Protein AF-A0A1B6CRF3-F1 (afdb_monomer_lite)

Foldseek 3Di:
DVPPPPVLLVQQVVLCVVAPVVQQADEDEEQPDDDPPDDPVPPRYDYDYLVQQDPDCVVPDDPDPVVSVVRPVSPPPDDPDDDDDDSNDGHPHHDDPVVQAPPVGDGDDDD

Structure (mmCIF, N/CA/C/O backbone):
data_AF-A0A1B6CRF3-F1
#
_entry.id   AF-A0A1B6CRF3-F1
#
loop_
_atom_site.group_PDB
_atom_site.id
_atom_site.type_symbol
_atom_site.label_atom_id
_atom_site.label_alt_id
_atom_site.label_comp_id
_atom_site.label_asym_id
_atom_site.label_entity_id
_atom_site.label_seq_id
_atom_site.pdbx_PDB_ins_code
_atom_site.Cartn_x
_atom_site.Cartn_y
_atom_site.Cartn_z
_atom_site.occupancy
_atom_site.B_iso_or_equiv
_atom_site.auth_seq_id
_atom_site.auth_comp_id
_atom_site.auth_asym_id
_atom_site.auth_atom_id
_atom_site.pdbx_PDB_model_num
ATOM 1 N N . SER A 1 1 ? 18.984 15.400 5.040 1.00 47.28 1 SER A N 1
ATOM 2 C CA . SER A 1 1 ? 19.321 14.479 3.935 1.00 47.28 1 SER A CA 1
ATOM 3 C C . SER A 1 1 ? 18.017 14.005 3.303 1.00 47.28 1 SER A C 1
ATOM 5 O O . SER A 1 1 ? 17.123 13.643 4.048 1.00 47.28 1 SER A O 1
ATOM 7 N N . ARG A 1 2 ? 17.848 14.048 1.971 1.00 49.31 2 ARG A N 1
ATOM 8 C CA . ARG A 1 2 ? 16.605 13.631 1.268 1.00 49.31 2 ARG A CA 1
ATOM 9 C C . ARG A 1 2 ? 16.393 12.098 1.260 1.00 49.31 2 ARG A C 1
ATOM 11 O O . ARG A 1 2 ? 15.396 11.630 0.733 1.00 49.31 2 ARG A O 1
ATOM 18 N N . PHE A 1 3 ? 17.326 11.344 1.848 1.00 51.81 3 PHE A N 1
ATOM 19 C CA . PHE A 1 3 ? 17.355 9.875 1.879 1.00 51.81 3 PHE A CA 1
ATOM 20 C C . PHE A 1 3 ? 17.437 9.307 3.302 1.00 51.81 3 PHE A C 1
ATOM 22 O O . PHE A 1 3 ? 17.851 8.169 3.495 1.00 51.81 3 PHE A O 1
ATOM 29 N N . GLU A 1 4 ? 17.126 10.117 4.310 1.00 56.06 4 GLU A N 1
ATOM 30 C CA . GLU A 1 4 ? 17.044 9.639 5.686 1.00 56.06 4 GLU A CA 1
ATOM 31 C C . GLU A 1 4 ? 15.711 8.904 5.852 1.00 56.06 4 GLU A C 1
ATOM 33 O O . GLU A 1 4 ? 14.653 9.518 5.711 1.00 56.06 4 GLU A O 1
ATOM 38 N N . ASP A 1 5 ? 15.767 7.587 6.070 1.00 67.38 5 ASP A N 1
ATOM 39 C CA . ASP A 1 5 ? 14.590 6.774 6.380 1.00 67.38 5 ASP A CA 1
ATOM 40 C C . ASP A 1 5 ? 14.056 7.215 7.746 1.00 67.38 5 ASP A C 1
ATOM 42 O O . ASP A 1 5 ? 14.601 6.870 8.794 1.00 67.38 5 ASP A O 1
ATOM 46 N N . LYS A 1 6 ? 13.007 8.037 7.726 1.00 79.62 6 LYS A N 1
ATOM 47 C CA . LYS A 1 6 ? 12.335 8.548 8.927 1.00 79.62 6 LYS A CA 1
ATOM 48 C C . LYS A 1 6 ? 11.413 7.513 9.574 1.00 79.62 6 LYS A C 1
ATOM 50 O O . LYS A 1 6 ? 10.653 7.851 10.480 1.00 79.62 6 LYS A O 1
ATOM 55 N N . GLU A 1 7 ? 11.443 6.273 9.091 1.00 87.38 7 GLU A N 1
ATOM 56 C CA . GLU A 1 7 ? 10.534 5.204 9.481 1.00 87.38 7 GLU A CA 1
ATOM 57 C C . GLU A 1 7 ? 9.048 5.587 9.292 1.00 87.38 7 GLU A C 1
ATOM 59 O O . GLU A 1 7 ? 8.174 5.038 9.963 1.00 87.38 7 GLU A O 1
ATOM 64 N N . GLU A 1 8 ? 8.729 6.514 8.377 1.00 92.00 8 GLU A N 1
ATOM 65 C CA . GLU A 1 8 ? 7.363 7.014 8.127 1.00 92.00 8 GLU A CA 1
ATOM 66 C C . GLU A 1 8 ? 6.406 5.853 7.822 1.00 92.00 8 GLU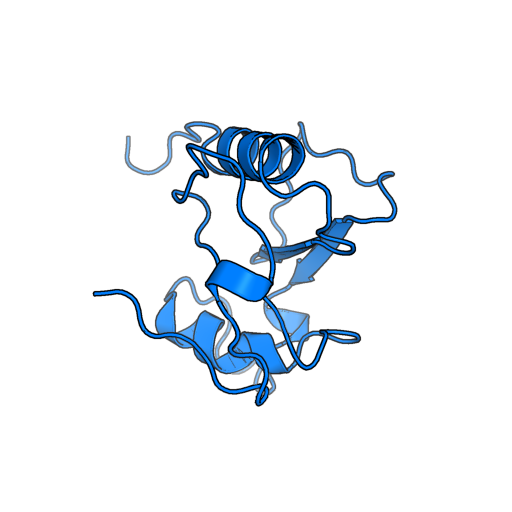 A C 1
ATOM 68 O O . GLU A 1 8 ? 5.397 5.685 8.511 1.00 92.00 8 GLU A O 1
ATOM 73 N N . LEU A 1 9 ? 6.809 4.933 6.939 1.00 93.94 9 LEU A N 1
ATOM 74 C CA . LEU A 1 9 ? 6.052 3.714 6.646 1.00 93.94 9 LEU A CA 1
ATOM 75 C C . LEU A 1 9 ? 5.782 2.860 7.900 1.00 93.94 9 LEU A C 1
ATOM 77 O O . LEU A 1 9 ? 4.698 2.292 8.047 1.00 93.94 9 LEU A O 1
ATOM 81 N N . ARG A 1 10 ? 6.739 2.774 8.834 1.00 94.94 10 ARG A N 1
ATOM 82 C CA . ARG A 1 10 ? 6.584 2.010 10.085 1.00 94.94 10 ARG A CA 1
ATOM 83 C C . ARG A 1 10 ? 5.473 2.601 10.941 1.00 94.94 10 ARG A C 1
ATOM 85 O O . ARG A 1 10 ? 4.631 1.867 11.462 1.00 94.94 10 ARG A O 1
ATOM 92 N N . TYR A 1 11 ? 5.473 3.920 11.104 1.00 95.56 11 TYR A N 1
ATOM 93 C CA . TYR A 1 11 ? 4.452 4.619 11.878 1.00 95.56 11 TYR A CA 1
ATOM 94 C C . TYR A 1 11 ? 3.099 4.627 11.156 1.00 95.56 11 TYR A C 1
ATOM 96 O O . TYR A 1 11 ? 2.072 4.465 11.817 1.00 95.56 11 TYR A O 1
ATOM 104 N N . SER A 1 12 ? 3.086 4.709 9.822 1.00 96.19 12 SER A N 1
ATOM 105 C CA . SER A 1 12 ? 1.873 4.612 9.007 1.00 96.19 12 SER A CA 1
ATOM 106 C C . SER A 1 12 ? 1.187 3.261 9.221 1.00 96.19 12 SER A C 1
ATOM 108 O O . SER A 1 12 ? 0.032 3.220 9.656 1.00 96.19 12 SER A O 1
ATOM 110 N N . LEU A 1 13 ? 1.926 2.151 9.086 1.00 95.94 13 LEU A N 1
ATOM 111 C CA . LEU A 1 13 ? 1.414 0.795 9.326 1.00 95.94 13 LEU A CA 1
ATOM 112 C C . LEU A 1 13 ? 0.928 0.584 10.767 1.00 95.94 13 LEU A C 1
ATOM 114 O O . LEU A 1 13 ? -0.117 -0.028 10.980 1.00 95.94 13 LEU A O 1
ATOM 118 N N . ARG A 1 14 ? 1.640 1.120 11.766 1.00 95.81 14 ARG A N 1
ATOM 119 C CA . ARG A 1 14 ? 1.201 1.064 13.173 1.00 95.81 14 ARG A CA 1
ATOM 120 C C . ARG A 1 14 ? -0.084 1.851 13.413 1.00 95.81 14 ARG A C 1
ATOM 122 O O . ARG A 1 14 ? -0.943 1.405 14.170 1.00 95.81 14 ARG A O 1
ATOM 129 N N . SER A 1 15 ? -0.229 3.012 12.775 1.00 97.56 15 SER A N 1
ATOM 130 C CA . SER A 1 15 ? -1.459 3.800 12.861 1.00 97.56 15 SER A CA 1
ATOM 131 C C . SER A 1 15 ? -2.632 3.073 12.197 1.00 97.56 15 SER A C 1
ATOM 133 O O . SER A 1 15 ? -3.718 3.036 12.768 1.00 97.56 15 SER A O 1
ATOM 135 N N . LEU A 1 16 ? -2.398 2.411 11.056 1.00 96.75 16 LEU A N 1
ATOM 136 C CA . LEU A 1 16 ? -3.384 1.570 10.377 1.00 96.75 16 LEU A CA 1
ATOM 137 C C . LEU A 1 16 ? -3.838 0.415 11.278 1.00 96.75 16 LEU A C 1
ATOM 139 O O . LEU A 1 16 ? -5.034 0.179 11.418 1.00 96.75 16 LEU A O 1
ATOM 143 N N . GLU A 1 17 ? -2.899 -0.284 11.916 1.00 95.69 17 GLU A N 1
ATOM 144 C CA . GLU A 1 17 ? -3.221 -1.382 12.830 1.00 95.69 17 GLU A CA 1
ATOM 145 C C . GLU A 1 17 ? -4.046 -0.916 14.035 1.00 95.69 17 GLU A C 1
ATOM 147 O O . GLU A 1 17 ? -4.987 -1.602 14.434 1.00 95.69 17 GLU A O 1
ATOM 152 N N . LYS A 1 18 ? -3.731 0.266 14.579 1.00 97.75 18 LYS A N 1
ATOM 153 C CA . LYS A 1 18 ? -4.441 0.845 15.722 1.00 97.75 18 LYS A CA 1
ATOM 154 C C . LYS A 1 18 ? -5.850 1.324 15.366 1.00 97.75 18 LYS A C 1
ATOM 156 O O . LYS A 1 18 ? -6.781 1.037 16.106 1.00 97.75 18 LYS A O 1
ATOM 161 N N . TYR A 1 19 ? -5.989 2.065 14.269 1.00 98.19 19 TYR A N 1
ATOM 162 C CA . TYR A 1 19 ? -7.195 2.841 13.962 1.00 98.19 19 TYR A CA 1
ATOM 163 C C . TYR A 1 19 ? -8.079 2.231 12.864 1.00 98.19 19 TYR A C 1
ATOM 165 O O . TYR A 1 19 ? -9.198 2.686 12.641 1.00 98.19 19 TYR A O 1
ATOM 173 N N . ALA A 1 20 ? -7.608 1.198 12.164 1.00 97.00 20 ALA A N 1
ATOM 174 C CA . ALA A 1 20 ? -8.370 0.496 11.131 1.00 97.00 20 ALA A CA 1
ATOM 175 C C . ALA A 1 20 ? -8.260 -1.038 11.277 1.00 97.00 20 ALA A C 1
ATOM 177 O O . ALA A 1 20 ? -7.908 -1.731 10.316 1.00 97.00 20 ALA A O 1
ATOM 178 N N . PRO A 1 21 ? -8.590 -1.620 12.449 1.00 95.31 21 PRO A N 1
ATOM 179 C CA . PRO A 1 21 ? -8.382 -3.048 12.719 1.00 95.31 21 PRO A CA 1
ATOM 180 C C . PRO A 1 21 ? -9.193 -3.980 11.800 1.00 95.31 21 PRO A C 1
ATOM 182 O O . PRO A 1 21 ? -8.870 -5.158 11.665 1.00 95.31 21 PRO A O 1
ATOM 185 N N . TRP A 1 22 ? -10.225 -3.457 11.131 1.00 95.62 22 TRP A N 1
ATOM 186 C CA . TRP A 1 22 ? -11.035 -4.174 10.143 1.00 95.62 22 TRP A CA 1
ATOM 187 C C . TRP A 1 22 ? -10.307 -4.427 8.810 1.00 95.62 22 TRP A C 1
ATOM 189 O O . TRP A 1 22 ? -10.805 -5.186 7.973 1.00 95.62 22 TRP A O 1
ATOM 199 N N . VAL A 1 23 ? -9.142 -3.810 8.576 1.00 96.50 23 VAL A N 1
ATOM 200 C CA . VAL A 1 23 ? -8.352 -4.035 7.361 1.00 96.50 23 VAL A CA 1
ATOM 201 C C . VAL A 1 23 ? -7.776 -5.450 7.361 1.00 96.50 23 VAL A C 1
ATOM 203 O O . VAL A 1 23 ? -6.953 -5.845 8.190 1.00 96.50 23 VAL A O 1
ATOM 206 N N . ARG A 1 24 ? -8.229 -6.226 6.375 1.00 95.81 24 ARG A N 1
ATOM 207 C CA . ARG A 1 24 ? -7.939 -7.658 6.241 1.00 95.81 24 ARG A CA 1
ATOM 208 C C . ARG A 1 24 ? -6.628 -7.976 5.524 1.00 95.81 24 ARG A C 1
ATOM 210 O O . ARG A 1 24 ? -6.052 -9.030 5.769 1.00 95.81 24 ARG A O 1
ATOM 217 N N . LYS A 1 25 ? -6.190 -7.111 4.605 1.00 97.25 25 LYS A N 1
ATOM 218 C CA . LYS A 1 25 ? -4.988 -7.317 3.793 1.00 97.25 25 LYS A CA 1
ATOM 219 C C . LYS A 1 25 ? -4.342 -5.981 3.444 1.00 97.25 25 LYS A C 1
ATOM 221 O O . LYS A 1 25 ? -5.046 -5.041 3.087 1.00 97.25 25 LYS A O 1
ATOM 226 N N . VAL A 1 26 ? -3.021 -5.929 3.548 1.00 97.44 26 VAL A N 1
ATOM 227 C CA . VAL A 1 26 ? -2.171 -4.766 3.304 1.00 97.44 26 VAL A CA 1
ATOM 228 C C . VAL A 1 26 ? -1.175 -5.138 2.215 1.00 97.44 26 VAL A C 1
ATOM 230 O O . VAL A 1 26 ? -0.432 -6.111 2.347 1.00 97.44 26 VAL A O 1
ATOM 233 N N . TYR A 1 27 ? -1.172 -4.363 1.136 1.00 97.88 27 TYR A N 1
ATOM 234 C CA . TYR A 1 27 ? -0.216 -4.502 0.046 1.00 97.88 27 TYR A CA 1
ATOM 235 C C . TYR A 1 27 ? 0.775 -3.345 0.116 1.00 97.88 27 TYR A C 1
ATOM 237 O O . TYR A 1 27 ? 0.361 -2.191 0.043 1.00 97.88 27 TYR A O 1
ATOM 245 N N . ILE A 1 28 ? 2.066 -3.644 0.250 1.00 97.00 28 ILE A N 1
ATOM 246 C CA . ILE A 1 28 ? 3.126 -2.632 0.183 1.00 97.00 28 ILE A CA 1
ATOM 247 C C . ILE A 1 28 ? 3.707 -2.676 -1.223 1.00 97.00 28 ILE A C 1
ATOM 249 O O . ILE A 1 28 ? 4.354 -3.656 -1.597 1.00 97.00 28 ILE A O 1
ATOM 253 N N . VAL A 1 29 ? 3.444 -1.627 -2.001 1.00 96.88 29 VAL A N 1
ATOM 254 C CA . VAL A 1 29 ? 3.970 -1.478 -3.359 1.00 96.88 29 VAL A CA 1
ATOM 255 C C . VAL A 1 29 ? 5.350 -0.830 -3.285 1.00 96.88 29 VAL A C 1
ATOM 257 O O . VAL A 1 29 ? 5.504 0.238 -2.706 1.00 96.88 29 VAL A O 1
ATOM 260 N N . THR A 1 30 ? 6.361 -1.490 -3.842 1.00 94.88 30 THR A N 1
ATOM 261 C CA . THR A 1 30 ? 7.766 -1.065 -3.746 1.00 94.88 30 THR A CA 1
ATOM 262 C C . THR A 1 30 ? 8.538 -1.425 -5.017 1.00 94.88 30 THR A C 1
ATOM 264 O O . THR A 1 30 ? 8.114 -2.271 -5.808 1.00 94.88 30 THR A O 1
ATOM 267 N N . ASN A 1 31 ? 9.725 -0.851 -5.212 1.00 93.44 31 ASN A N 1
ATOM 268 C CA . ASN A 1 31 ? 10.652 -1.265 -6.268 1.00 93.44 31 ASN A CA 1
ATOM 269 C C . ASN A 1 31 ? 11.573 -2.422 -5.814 1.00 93.44 31 ASN A C 1
ATOM 271 O O . ASN A 1 31 ? 12.689 -2.570 -6.306 1.00 93.44 31 ASN A O 1
ATOM 275 N N . GLY A 1 32 ? 11.111 -3.241 -4.863 1.00 89.56 32 GLY A N 1
ATOM 276 C CA . GLY A 1 32 ? 11.837 -4.393 -4.318 1.00 89.56 32 GLY A CA 1
ATOM 277 C C . GLY A 1 32 ? 12.579 -4.113 -3.010 1.00 89.56 32 GLY A C 1
ATOM 278 O O . GLY A 1 32 ? 13.141 -5.036 -2.428 1.00 89.56 32 GLY A O 1
ATOM 279 N N . GLN A 1 33 ? 12.562 -2.873 -2.516 1.00 89.62 33 GLN A N 1
ATOM 280 C CA . GLN A 1 33 ? 13.098 -2.550 -1.197 1.00 89.62 33 GLN A CA 1
ATOM 281 C C . GLN A 1 33 ? 12.159 -3.064 -0.103 1.00 89.62 33 GLN A C 1
ATOM 283 O O . GLN A 1 33 ? 10.949 -2.834 -0.163 1.00 89.62 33 GLN A O 1
ATOM 288 N N . ILE A 1 34 ? 12.729 -3.724 0.906 1.00 92.19 34 ILE A N 1
ATOM 289 C CA . ILE A 1 34 ? 12.013 -4.238 2.076 1.00 92.19 34 ILE A CA 1
ATOM 290 C C . ILE A 1 34 ? 12.715 -3.703 3.333 1.00 92.19 34 ILE A C 1
ATOM 292 O O . ILE A 1 34 ? 13.903 -3.984 3.513 1.00 92.19 34 ILE A O 1
ATOM 296 N N . PRO A 1 35 ? 12.027 -2.936 4.200 1.00 90.94 35 PRO A N 1
ATOM 297 C CA . PRO A 1 35 ? 12.616 -2.449 5.444 1.00 90.94 35 PRO A CA 1
ATOM 298 C C . PRO A 1 35 ? 12.963 -3.587 6.414 1.00 90.94 35 PRO A C 1
ATOM 300 O O . PRO A 1 35 ? 12.189 -4.528 6.571 1.00 90.94 35 PRO A O 1
ATOM 303 N N . TYR A 1 36 ? 14.090 -3.473 7.125 1.00 92.38 36 TYR A N 1
ATOM 304 C CA . TYR A 1 36 ? 14.581 -4.515 8.044 1.00 92.38 36 TYR A CA 1
ATOM 305 C C . TYR A 1 36 ? 13.632 -4.808 9.219 1.00 92.38 36 TYR A C 1
ATOM 307 O O . TYR A 1 36 ? 13.654 -5.898 9.784 1.00 92.38 36 TYR A O 1
ATOM 315 N N . TRP A 1 37 ? 12.823 -3.823 9.613 1.00 92.81 37 TRP A N 1
ATOM 316 C CA . TRP A 1 37 ? 11.879 -3.921 10.725 1.00 92.81 37 TRP A CA 1
ATOM 317 C C . TRP A 1 37 ? 10.549 -4.572 10.325 1.00 92.81 37 TRP A C 1
ATOM 319 O O . TRP A 1 37 ? 9.695 -4.780 11.189 1.00 92.81 37 TRP A O 1
ATOM 329 N N . LEU A 1 38 ? 10.335 -4.841 9.033 1.00 94.38 38 LEU A N 1
ATOM 330 C CA . LEU A 1 38 ? 9.070 -5.346 8.525 1.00 94.38 38 LEU A CA 1
ATOM 331 C C . LEU A 1 38 ? 8.949 -6.858 8.748 1.00 94.38 38 LEU A C 1
ATOM 333 O O . LEU A 1 38 ? 9.734 -7.644 8.222 1.00 94.38 38 LEU A O 1
ATOM 337 N N . ASP A 1 39 ? 7.920 -7.268 9.485 1.00 94.38 39 ASP A N 1
ATOM 338 C CA . ASP A 1 39 ? 7.607 -8.679 9.698 1.00 94.38 39 ASP A CA 1
ATOM 339 C C . ASP A 1 39 ? 6.876 -9.275 8.484 1.00 94.38 39 ASP A C 1
ATOM 341 O O . ASP A 1 39 ? 5.675 -9.073 8.287 1.00 94.38 39 ASP A O 1
ATOM 345 N N . LEU A 1 40 ? 7.612 -10.036 7.673 1.00 94.62 40 LEU A N 1
ATOM 346 C CA . LEU A 1 40 ? 7.075 -10.737 6.504 1.00 94.62 40 LEU A CA 1
ATOM 347 C C . LEU A 1 40 ? 6.303 -12.020 6.853 1.00 94.62 40 LEU A C 1
ATOM 349 O O . LEU A 1 40 ? 5.712 -12.623 5.960 1.00 94.62 40 LEU A O 1
ATOM 353 N N . SER A 1 41 ? 6.296 -12.454 8.119 1.00 96.50 41 SER A N 1
ATOM 354 C CA . SER A 1 41 ? 5.510 -13.617 8.550 1.00 96.50 41 SER A CA 1
ATOM 355 C C . SER A 1 41 ? 4.027 -13.291 8.761 1.00 96.50 41 SER A C 1
ATOM 357 O O . SER A 1 41 ? 3.194 -14.198 8.815 1.00 96.50 41 SER A O 1
ATOM 359 N N . ASN A 1 42 ? 3.674 -12.003 8.832 1.00 95.44 42 ASN A N 1
ATOM 360 C CA . ASN A 1 42 ? 2.301 -11.556 9.015 1.00 95.44 42 ASN A CA 1
ATOM 361 C C . ASN A 1 42 ? 1.438 -11.884 7.777 1.00 95.44 42 ASN A C 1
ATOM 363 O O . ASN A 1 42 ? 1.625 -11.278 6.719 1.00 95.44 42 ASN A O 1
ATOM 367 N N . PRO A 1 43 ? 0.419 -12.759 7.894 1.00 95.12 43 PRO A N 1
ATOM 368 C CA . PRO A 1 43 ? -0.369 -13.215 6.747 1.00 95.12 43 PRO A CA 1
ATOM 369 C C . PRO A 1 43 ? -1.255 -12.120 6.136 1.00 95.12 43 PRO A C 1
ATOM 371 O O . PRO A 1 43 ? -1.753 -12.280 5.020 1.00 95.12 43 PRO A O 1
ATOM 374 N N . ARG A 1 44 ? -1.478 -11.003 6.847 1.00 95.50 44 ARG A N 1
ATOM 375 C CA . ARG A 1 44 ? -2.205 -9.848 6.304 1.00 95.50 44 ARG A CA 1
ATOM 376 C C . ARG A 1 44 ? -1.340 -9.010 5.369 1.00 95.50 44 ARG A C 1
ATOM 378 O O . ARG A 1 44 ? -1.896 -8.197 4.640 1.00 95.50 44 ARG A O 1
ATOM 385 N N . LEU A 1 45 ? -0.019 -9.167 5.392 1.00 96.75 45 LEU A N 1
ATOM 386 C CA . LEU A 1 45 ? 0.908 -8.316 4.661 1.00 96.75 45 LEU A CA 1
ATOM 387 C C . LEU A 1 45 ? 1.409 -9.008 3.393 1.00 96.75 45 LEU A C 1
ATOM 389 O O . LEU A 1 45 ? 1.711 -10.197 3.376 1.00 96.75 45 LEU A O 1
ATOM 393 N N . THR A 1 46 ? 1.493 -8.269 2.293 1.00 97.19 46 THR A N 1
ATOM 394 C CA . THR A 1 46 ? 2.063 -8.769 1.041 1.00 97.19 46 THR A CA 1
ATOM 395 C C . THR A 1 46 ? 2.892 -7.675 0.384 1.00 97.19 46 THR A C 1
ATOM 397 O O . THR A 1 46 ? 2.398 -6.575 0.139 1.00 97.19 46 THR A O 1
ATOM 400 N N . ILE A 1 47 ? 4.148 -7.983 0.069 1.00 96.94 47 ILE A N 1
ATOM 401 C CA . ILE A 1 47 ? 4.991 -7.113 -0.753 1.00 96.94 47 ILE A CA 1
ATOM 402 C C . ILE A 1 47 ? 4.598 -7.292 -2.217 1.00 96.94 47 ILE A C 1
ATOM 404 O O . ILE A 1 47 ? 4.526 -8.415 -2.715 1.00 96.94 47 ILE A O 1
ATOM 408 N N . VAL A 1 48 ? 4.367 -6.183 -2.913 1.00 97.62 48 VAL A N 1
ATOM 409 C CA . VAL A 1 48 ? 4.111 -6.160 -4.351 1.00 97.62 48 VAL A CA 1
ATOM 410 C C . VAL A 1 48 ? 5.172 -5.300 -5.016 1.00 97.62 48 VAL A C 1
ATOM 412 O O . VAL A 1 48 ? 5.404 -4.162 -4.617 1.00 97.62 48 VAL A O 1
ATOM 415 N N . THR A 1 49 ? 5.830 -5.833 -6.042 1.00 97.00 49 THR A N 1
ATOM 416 C CA . THR A 1 49 ? 6.861 -5.071 -6.754 1.00 97.00 49 THR A CA 1
ATOM 417 C C . THR A 1 49 ? 6.264 -4.281 -7.913 1.00 97.00 49 THR A C 1
ATOM 419 O O . THR A 1 49 ? 5.239 -4.676 -8.470 1.00 97.00 49 THR A O 1
ATOM 422 N N . HIS A 1 50 ? 6.931 -3.215 -8.358 1.00 97.00 50 HIS A N 1
ATOM 423 C CA . HIS A 1 50 ? 6.540 -2.520 -9.591 1.00 97.00 50 HIS A CA 1
ATOM 424 C C . HIS A 1 50 ? 6.469 -3.477 -10.797 1.00 97.00 50 HIS A C 1
ATOM 426 O O . HIS A 1 50 ? 5.525 -3.405 -11.580 1.00 97.00 50 HIS A O 1
ATOM 432 N N . ASN A 1 51 ? 7.386 -4.449 -10.897 1.00 96.56 51 ASN A N 1
ATOM 433 C CA . ASN A 1 51 ? 7.352 -5.488 -11.938 1.00 96.56 51 ASN A CA 1
ATOM 434 C C . ASN A 1 51 ? 6.065 -6.327 -11.920 1.00 96.56 51 ASN A C 1
ATOM 436 O O . ASN A 1 51 ? 5.667 -6.854 -12.951 1.00 96.56 51 ASN A O 1
ATOM 440 N N . THR A 1 52 ? 5.405 -6.456 -10.768 1.00 96.94 52 THR A N 1
ATOM 441 C CA . THR A 1 52 ? 4.154 -7.213 -10.639 1.00 96.94 52 THR A CA 1
ATOM 442 C C . THR A 1 52 ? 2.964 -6.484 -11.267 1.00 96.94 52 THR A C 1
ATOM 444 O O . THR A 1 52 ? 2.028 -7.136 -11.718 1.00 96.94 52 THR A O 1
ATOM 447 N N . ILE A 1 53 ? 2.976 -5.146 -11.288 1.00 97.44 53 ILE A N 1
ATOM 448 C CA . ILE A 1 53 ? 1.811 -4.331 -11.677 1.00 97.44 53 ILE A CA 1
ATOM 449 C C . ILE A 1 53 ? 2.008 -3.556 -12.986 1.00 97.44 53 ILE A C 1
ATOM 451 O O . ILE A 1 53 ? 1.025 -3.141 -13.598 1.00 97.44 53 ILE A O 1
ATOM 455 N N . PHE A 1 54 ? 3.244 -3.364 -13.452 1.00 97.75 54 PHE A N 1
ATOM 456 C CA . PHE A 1 54 ? 3.522 -2.722 -14.738 1.00 97.75 54 PHE A CA 1
ATOM 457 C C . PHE A 1 54 ? 3.432 -3.729 -15.884 1.00 97.75 54 PHE A C 1
ATOM 459 O O . PHE A 1 54 ? 4.194 -4.688 -15.944 1.00 97.75 54 PHE A O 1
ATOM 466 N N . SER A 1 55 ? 2.532 -3.479 -16.841 1.00 94.25 55 SER A N 1
ATOM 467 C CA . SER A 1 55 ? 2.398 -4.328 -18.034 1.00 94.25 55 SER A CA 1
ATOM 468 C C . SER A 1 55 ? 3.587 -4.208 -18.990 1.00 94.25 55 SER A C 1
ATOM 470 O O . SER A 1 55 ? 3.926 -5.179 -19.657 1.00 94.25 55 SER A O 1
ATOM 472 N N . ASN A 1 56 ? 4.221 -3.031 -19.057 1.00 95.50 56 ASN A N 1
ATOM 473 C CA . ASN A 1 56 ? 5.452 -2.822 -19.813 1.00 95.50 56 ASN A CA 1
ATOM 474 C C . ASN A 1 56 ? 6.617 -2.563 -18.853 1.00 95.50 56 ASN A C 1
ATOM 476 O O . ASN A 1 56 ? 6.721 -1.489 -18.258 1.00 95.50 56 ASN A O 1
ATOM 480 N N . THR A 1 57 ? 7.510 -3.540 -18.728 1.00 94.50 57 THR A N 1
ATOM 481 C CA . THR A 1 57 ? 8.678 -3.458 -17.845 1.00 94.50 57 THR A CA 1
ATOM 482 C C . THR A 1 57 ? 9.728 -2.464 -18.336 1.00 94.50 57 THR A C 1
ATOM 484 O O . THR A 1 57 ? 10.537 -2.011 -17.532 1.00 94.50 57 THR A O 1
ATOM 487 N N . SER A 1 58 ? 9.684 -2.027 -19.604 1.00 96.62 58 SER A N 1
ATOM 488 C CA . SER A 1 58 ? 10.584 -0.981 -20.111 1.00 96.62 58 SER A CA 1
ATOM 489 C C . SER A 1 58 ? 10.338 0.393 -19.472 1.00 96.62 58 SER A C 1
ATOM 491 O O . SER A 1 58 ? 11.135 1.305 -19.665 1.00 96.62 58 SER A O 1
ATOM 493 N N . HIS A 1 59 ? 9.230 0.567 -18.741 1.00 95.31 59 HIS A N 1
ATOM 494 C CA . HIS A 1 59 ? 8.922 1.782 -17.980 1.00 95.31 59 HIS A CA 1
ATOM 495 C C . HIS A 1 59 ? 9.536 1.776 -16.567 1.00 95.31 59 HIS A C 1
ATOM 497 O O . HIS A 1 59 ? 9.340 2.730 -15.813 1.00 95.31 59 HIS A O 1
ATOM 503 N N . LEU A 1 60 ? 10.235 0.703 -16.183 1.00 95.56 60 LEU A N 1
ATOM 504 C CA . LEU A 1 60 ? 10.846 0.541 -14.867 1.00 95.56 60 LEU A CA 1
ATOM 505 C C . LEU A 1 60 ? 12.375 0.750 -14.918 1.00 95.56 60 LEU A C 1
ATOM 507 O O . LEU A 1 60 ? 12.996 0.440 -15.933 1.00 95.56 60 LEU A O 1
ATOM 511 N N . PRO A 1 61 ? 13.001 1.219 -13.820 1.00 95.12 61 PRO A N 1
ATOM 512 C CA . PRO A 1 61 ? 12.367 1.647 -12.574 1.00 95.12 61 PRO A CA 1
ATOM 513 C C . PRO A 1 61 ? 11.699 3.021 -12.722 1.00 95.12 61 PRO A C 1
ATOM 515 O O . PRO A 1 61 ? 12.214 3.914 -13.388 1.00 95.12 61 PRO A O 1
ATOM 518 N N . THR A 1 62 ? 10.570 3.208 -12.041 1.00 93.75 62 THR A N 1
ATOM 519 C CA . THR A 1 62 ? 9.942 4.521 -11.871 1.00 93.75 62 THR A CA 1
ATOM 520 C C . THR A 1 62 ? 9.719 4.800 -10.393 1.00 93.75 62 THR A C 1
ATOM 522 O O . THR A 1 62 ? 9.442 3.889 -9.613 1.00 93.75 62 THR A O 1
ATOM 525 N N . PHE A 1 63 ? 9.846 6.072 -10.031 1.00 92.44 63 PHE A N 1
ATOM 526 C CA . PHE A 1 63 ? 9.596 6.605 -8.689 1.00 92.44 63 PHE A CA 1
ATOM 527 C C . PHE A 1 63 ? 8.512 7.694 -8.722 1.00 92.44 63 PHE A C 1
ATOM 529 O O . PHE A 1 63 ? 8.365 8.467 -7.783 1.00 92.44 63 PHE A O 1
ATOM 536 N N . SER A 1 64 ? 7.783 7.793 -9.838 1.00 93.31 64 SER A N 1
ATOM 537 C CA . SER A 1 64 ? 6.672 8.727 -10.008 1.00 93.31 64 SER A CA 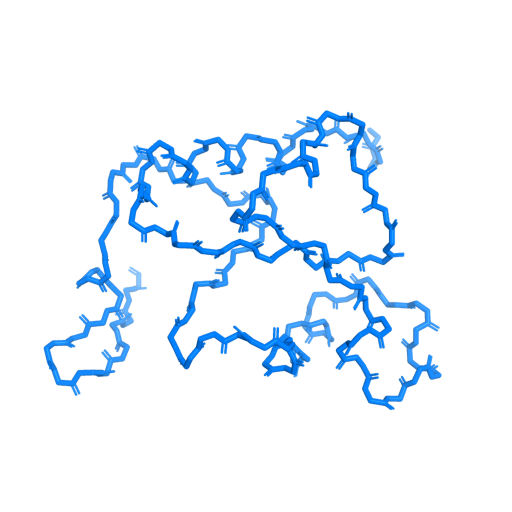1
ATOM 538 C C . SER A 1 64 ? 5.402 8.127 -9.409 1.00 93.31 64 SER A C 1
ATOM 540 O O . SER A 1 64 ? 4.897 7.133 -9.938 1.00 93.31 64 SER A O 1
ATOM 542 N N . SER A 1 65 ? 4.866 8.732 -8.344 1.00 93.00 65 SER A N 1
ATOM 543 C CA . SER A 1 65 ? 3.636 8.255 -7.695 1.00 93.00 65 SER A CA 1
ATOM 544 C C . SER A 1 65 ? 2.464 8.147 -8.675 1.00 93.00 65 SER A C 1
ATOM 546 O O . SER A 1 65 ? 1.912 7.055 -8.766 1.00 93.00 65 SER A O 1
ATOM 548 N N . PRO A 1 66 ? 2.160 9.145 -9.536 1.00 95.12 66 PRO A N 1
ATOM 549 C CA . PRO A 1 66 ? 1.084 9.005 -10.523 1.00 95.12 66 PRO A CA 1
ATOM 550 C C . PRO A 1 66 ? 1.284 7.824 -11.487 1.00 95.12 66 PRO A C 1
ATOM 552 O O . PRO A 1 66 ? 0.335 7.134 -11.867 1.00 95.12 66 PRO A O 1
ATOM 555 N N . ALA A 1 67 ? 2.533 7.552 -11.882 1.00 95.81 67 ALA A N 1
ATOM 556 C CA . ALA A 1 67 ? 2.831 6.405 -12.735 1.00 95.81 67 ALA A CA 1
ATOM 557 C C . ALA A 1 67 ? 2.564 5.080 -12.006 1.00 95.81 67 ALA A C 1
ATOM 559 O O . ALA A 1 67 ? 2.048 4.151 -12.613 1.00 95.81 67 ALA A O 1
ATOM 560 N N . ILE A 1 68 ? 2.879 4.984 -10.716 1.00 96.38 68 ILE A N 1
ATOM 561 C CA . ILE A 1 68 ? 2.660 3.775 -9.911 1.00 96.38 68 ILE A CA 1
ATOM 562 C C . ILE A 1 68 ? 1.169 3.607 -9.576 1.00 96.38 68 ILE A C 1
ATOM 564 O O . ILE A 1 68 ? 0.606 2.531 -9.778 1.00 96.38 68 ILE A O 1
ATOM 568 N N . GLU A 1 69 ? 0.510 4.683 -9.145 1.00 95.25 69 GLU A N 1
ATOM 569 C CA . GLU A 1 69 ? -0.910 4.759 -8.775 1.00 95.25 69 GLU A CA 1
ATOM 570 C C . GLU A 1 69 ? -1.825 4.257 -9.891 1.00 95.25 69 GLU A C 1
ATOM 572 O O . GLU A 1 69 ? -2.731 3.458 -9.663 1.00 95.25 69 GLU A O 1
ATOM 577 N N . THR A 1 70 ? -1.538 4.635 -11.137 1.00 95.62 70 THR A N 1
ATOM 578 C CA . THR A 1 70 ? -2.305 4.175 -12.306 1.00 95.62 70 THR A CA 1
ATOM 579 C C . THR A 1 70 ? -2.182 2.673 -12.578 1.00 95.62 70 THR A C 1
ATOM 581 O O . THR A 1 70 ? -2.936 2.145 -13.393 1.00 95.62 70 THR A O 1
ATOM 584 N N . HIS A 1 71 ? -1.289 1.951 -11.893 1.00 97.00 71 HIS A N 1
ATOM 585 C CA . HIS A 1 71 ? -1.086 0.510 -12.052 1.00 97.00 71 HIS A CA 1
ATOM 586 C C . HIS A 1 71 ? -1.554 -0.330 -10.852 1.00 97.00 71 HIS A C 1
ATOM 588 O O . HIS A 1 71 ? -1.698 -1.542 -11.009 1.00 97.00 71 HIS A O 1
ATOM 594 N N . ILE A 1 72 ? -1.873 0.266 -9.694 1.00 97.00 72 ILE A N 1
ATOM 595 C CA . ILE A 1 72 ? -2.212 -0.480 -8.458 1.00 97.00 72 ILE A CA 1
ATOM 596 C C . ILE A 1 72 ? -3.423 -1.407 -8.608 1.00 97.00 72 ILE A C 1
ATOM 598 O O . ILE A 1 72 ? -3.491 -2.449 -7.966 1.00 97.00 72 ILE A O 1
ATOM 602 N N . HIS A 1 73 ? -4.360 -1.082 -9.499 1.00 96.62 73 HIS A N 1
ATOM 603 C CA . HIS A 1 73 ? -5.535 -1.913 -9.771 1.00 96.62 73 HIS A CA 1
ATOM 604 C C . HIS A 1 73 ? -5.183 -3.303 -10.335 1.00 96.62 73 HIS A C 1
ATOM 606 O O . HIS A 1 73 ? -6.037 -4.183 -10.370 1.00 96.62 73 HIS A O 1
ATOM 612 N N . ARG A 1 74 ? -3.933 -3.516 -10.775 1.00 97.19 74 ARG A N 1
ATOM 613 C CA . ARG A 1 74 ? -3.426 -4.797 -11.291 1.00 97.19 74 ARG A CA 1
ATOM 614 C C . ARG A 1 74 ? -2.837 -5.708 -10.211 1.00 97.19 74 ARG A C 1
ATOM 616 O O . ARG A 1 74 ? -2.364 -6.791 -10.541 1.00 97.19 74 ARG A O 1
ATOM 623 N N . ILE A 1 75 ? -2.840 -5.300 -8.938 1.00 98.25 75 ILE A N 1
ATOM 624 C CA . ILE A 1 75 ? -2.362 -6.137 -7.829 1.00 98.25 75 ILE A CA 1
ATOM 625 C C . ILE A 1 75 ? -3.184 -7.444 -7.772 1.00 98.25 75 ILE A C 1
ATOM 627 O O . ILE A 1 75 ? -4.407 -7.391 -7.598 1.00 98.25 75 ILE A O 1
ATOM 631 N N . PRO A 1 76 ? -2.550 -8.630 -7.854 1.00 96.69 76 PRO A N 1
ATOM 632 C CA . PRO A 1 76 ? -3.265 -9.897 -7.756 1.00 96.69 76 PRO A CA 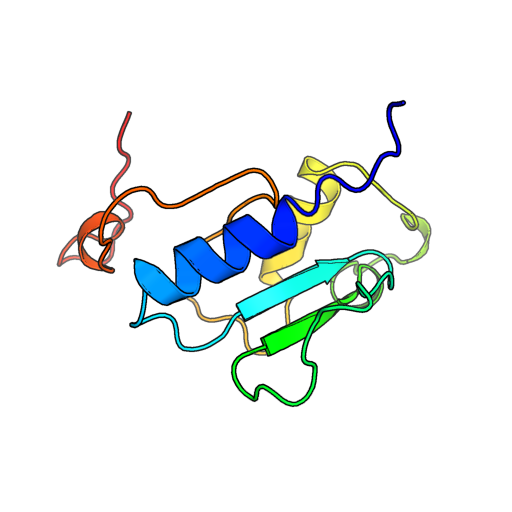1
ATOM 633 C C . PRO A 1 76 ? -3.976 -10.062 -6.405 1.00 96.69 76 PRO A C 1
ATOM 635 O O . PRO A 1 76 ? -3.366 -9.963 -5.339 1.00 96.69 76 PRO A O 1
ATOM 638 N N . GLY A 1 77 ? -5.281 -10.342 -6.447 1.00 96.12 77 GLY A N 1
ATOM 639 C CA . GLY A 1 77 ? -6.110 -10.507 -5.249 1.00 96.12 77 GLY A CA 1
ATOM 640 C C . GLY A 1 77 ? -6.474 -9.196 -4.542 1.00 96.12 77 GLY A C 1
ATOM 641 O O . GLY A 1 77 ? -6.910 -9.231 -3.384 1.00 96.12 77 GLY A O 1
ATOM 642 N N . LEU A 1 78 ? -6.279 -8.041 -5.189 1.00 97.50 78 LEU A N 1
ATOM 643 C CA . LEU A 1 78 ? -6.823 -6.778 -4.704 1.00 97.50 78 LEU A CA 1
ATOM 644 C C . LEU A 1 78 ? -8.353 -6.857 -4.647 1.00 97.50 78 LEU A C 1
ATOM 646 O O . LEU A 1 78 ? -9.006 -7.463 -5.489 1.00 97.50 78 LEU A O 1
ATOM 650 N N . SER A 1 79 ? -8.913 -6.275 -3.596 1.00 95.31 79 SER A N 1
ATOM 651 C CA . SER A 1 79 ? -10.356 -6.181 -3.390 1.00 95.31 79 SER A CA 1
ATOM 652 C C . SER A 1 79 ? -10.949 -5.113 -4.310 1.00 95.31 79 SER A C 1
ATOM 654 O O . SER A 1 79 ? -10.326 -4.069 -4.468 1.00 95.31 79 SER A O 1
ATOM 656 N N . ASP A 1 80 ? -12.184 -5.285 -4.791 1.00 91.62 80 ASP A N 1
ATOM 657 C CA . ASP A 1 80 ? -12.907 -4.241 -5.554 1.00 91.62 80 ASP A CA 1
ATOM 658 C C . ASP A 1 80 ? -13.050 -2.924 -4.773 1.00 91.62 80 ASP A C 1
ATOM 660 O O . ASP A 1 80 ? -13.236 -1.847 -5.335 1.00 91.62 80 ASP A O 1
ATOM 664 N N . LYS A 1 81 ? -12.975 -3.022 -3.443 1.00 91.25 81 LYS A N 1
ATOM 665 C CA . LYS A 1 81 ? -12.950 -1.902 -2.504 1.00 91.25 81 LYS A CA 1
ATOM 666 C C . LYS A 1 81 ? -11.656 -1.962 -1.715 1.00 91.25 81 LYS A C 1
ATOM 668 O O . LYS A 1 81 ? -11.451 -2.915 -0.955 1.00 91.25 81 LYS A O 1
ATOM 673 N N . PHE A 1 82 ? -10.817 -0.951 -1.882 1.00 94.81 82 PHE A N 1
ATOM 674 C CA . PHE A 1 82 ? -9.533 -0.823 -1.207 1.00 94.81 82 PHE A CA 1
ATOM 675 C C . PHE A 1 82 ? -9.293 0.629 -0.787 1.00 94.81 82 PHE A C 1
ATOM 677 O O . PHE A 1 82 ? -9.913 1.551 -1.314 1.00 94.81 82 PHE A O 1
ATOM 684 N N . LEU A 1 83 ? -8.403 0.811 0.185 1.00 94.38 83 LEU A N 1
ATOM 685 C CA . LEU A 1 83 ? -7.874 2.117 0.561 1.00 94.38 83 LEU A CA 1
ATOM 686 C C . LEU A 1 83 ? -6.497 2.271 -0.081 1.00 94.38 83 LEU A C 1
ATOM 688 O O . LEU A 1 83 ? -5.688 1.345 -0.028 1.00 94.38 83 LEU A O 1
ATOM 692 N N . TYR A 1 84 ? -6.251 3.432 -0.677 1.00 94.25 84 TYR A N 1
ATOM 693 C CA . TYR A 1 84 ? -4.924 3.855 -1.101 1.00 94.25 84 TYR A CA 1
ATOM 694 C C . TYR A 1 84 ? -4.397 4.879 -0.099 1.00 94.25 84 TYR A C 1
ATOM 696 O O . TYR A 1 84 ? -5.105 5.830 0.233 1.00 94.25 84 TYR A O 1
ATOM 704 N N . ILE A 1 85 ? -3.174 4.666 0.377 1.00 92.81 85 ILE A N 1
ATOM 705 C CA . ILE A 1 85 ? -2.457 5.574 1.269 1.00 92.81 85 ILE A CA 1
ATOM 706 C C . ILE A 1 85 ? -0.996 5.638 0.821 1.00 92.81 85 ILE A C 1
ATOM 708 O O . ILE A 1 85 ? -0.421 4.608 0.468 1.00 92.81 85 ILE A O 1
ATOM 712 N N . ASN A 1 86 ? -0.413 6.835 0.849 1.00 91.62 86 ASN A N 1
ATOM 713 C CA . ASN A 1 86 ? 1.037 6.995 0.773 1.00 91.62 86 ASN A CA 1
ATOM 714 C C . ASN A 1 86 ? 1.680 6.595 2.114 1.00 91.62 86 ASN A C 1
ATOM 716 O O . ASN A 1 86 ? 0.994 6.448 3.129 1.00 91.62 86 ASN A O 1
ATOM 720 N N . ASP A 1 87 ? 2.999 6.434 2.121 1.00 88.56 87 ASP A N 1
ATOM 721 C CA . ASP A 1 87 ? 3.800 6.064 3.292 1.00 88.56 87 ASP A CA 1
ATOM 722 C C . ASP A 1 87 ? 3.896 7.165 4.362 1.00 88.56 87 ASP A C 1
ATOM 724 O O . ASP A 1 87 ? 4.124 6.857 5.532 1.00 88.56 87 ASP A O 1
ATOM 728 N N . ASP A 1 88 ? 3.642 8.420 3.990 1.00 90.12 88 ASP A N 1
ATOM 729 C CA . ASP A 1 88 ? 3.601 9.597 4.865 1.00 90.12 88 ASP A CA 1
ATOM 730 C C . ASP A 1 88 ? 2.190 9.943 5.389 1.00 90.12 88 ASP A C 1
ATOM 732 O O . ASP A 1 88 ? 1.981 10.991 6.007 1.00 90.12 88 ASP A O 1
ATOM 736 N N . ILE A 1 89 ? 1.208 9.056 5.185 1.00 92.88 89 ILE A N 1
ATOM 737 C CA . ILE A 1 89 ? -0.158 9.205 5.702 1.00 92.88 89 ILE A CA 1
ATOM 738 C C . ILE A 1 89 ? -0.342 8.388 6.980 1.00 92.88 89 ILE A C 1
ATOM 740 O O . ILE A 1 89 ? -0.039 7.195 7.037 1.00 92.88 89 ILE A O 1
ATOM 744 N N . PHE A 1 90 ? -0.923 9.028 7.996 1.00 95.44 90 PHE A N 1
ATOM 745 C CA . PHE A 1 90 ? -1.176 8.440 9.31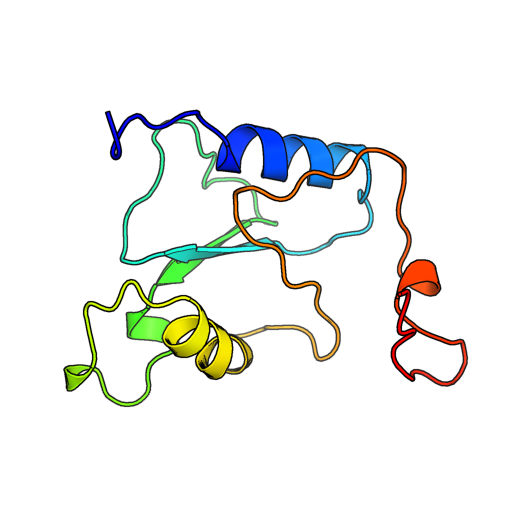0 1.00 95.44 90 PHE A CA 1
ATOM 746 C C . PHE A 1 90 ? -2.641 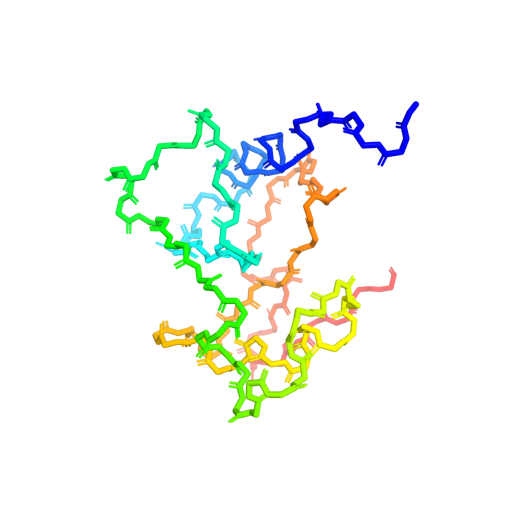8.603 9.703 1.00 95.44 90 PHE A C 1
ATOM 748 O O . PHE A 1 90 ? -3.243 9.660 9.506 1.00 95.44 90 PHE A O 1
ATOM 755 N N . PHE A 1 91 ? -3.207 7.575 10.328 1.00 95.38 91 PHE A N 1
ATOM 756 C CA . PHE A 1 91 ? -4.526 7.672 10.945 1.00 95.38 91 PHE A CA 1
ATOM 757 C C . PHE A 1 91 ? -4.390 8.263 12.353 1.00 95.38 91 PHE A C 1
ATOM 759 O O . PHE A 1 91 ? -3.516 7.859 13.119 1.00 95.38 91 PHE A O 1
ATOM 766 N N . GLY A 1 92 ? -5.234 9.242 12.688 1.00 96.44 92 GLY A N 1
ATOM 767 C CA . GLY A 1 92 ? -5.247 9.903 14.004 1.00 96.44 92 GLY A CA 1
ATOM 768 C C . GLY A 1 92 ? -6.402 9.482 14.919 1.00 96.44 92 GLY A C 1
ATOM 769 O O . GLY A 1 92 ? -6.393 9.807 16.102 1.00 96.44 92 GLY A O 1
ATOM 770 N N . GLN A 1 93 ? -7.389 8.776 14.374 1.00 96.44 93 GLN A N 1
ATOM 771 C CA . GLN A 1 93 ? -8.593 8.305 15.056 1.00 96.44 93 GLN A CA 1
ATOM 772 C C . GLN A 1 93 ? -9.145 7.088 14.318 1.00 96.44 93 GLN A C 1
ATOM 774 O O . GLN A 1 93 ? -8.800 6.883 13.151 1.00 96.44 93 GLN A O 1
ATOM 779 N N . ASP A 1 94 ? -10.020 6.332 14.978 1.00 97.44 94 ASP A N 1
ATOM 780 C CA . ASP A 1 94 ? -10.658 5.158 14.390 1.00 97.44 94 ASP A CA 1
ATOM 781 C C . ASP A 1 94 ? -11.406 5.520 13.102 1.00 97.44 94 ASP A C 1
ATOM 783 O O . ASP A 1 94 ? -12.166 6.490 13.051 1.00 97.44 94 ASP A O 1
ATOM 787 N N . ILE A 1 95 ? -11.199 4.710 12.068 1.00 95.44 95 ILE A N 1
ATOM 788 C CA . ILE A 1 95 ? -11.895 4.809 10.787 1.00 95.44 95 ILE A CA 1
ATOM 789 C C . ILE A 1 95 ? -12.636 3.511 10.491 1.00 95.44 95 ILE A C 1
ATOM 791 O O . ILE A 1 95 ? -12.184 2.425 10.851 1.00 95.44 95 ILE A O 1
ATOM 795 N N . TRP A 1 96 ? -13.741 3.605 9.760 1.00 95.06 96 TRP A N 1
ATOM 796 C CA . TRP A 1 96 ? -14.570 2.465 9.374 1.00 95.06 96 TRP A CA 1
ATOM 797 C C . TRP A 1 96 ? -14.918 2.500 7.880 1.00 95.06 96 TRP A C 1
ATOM 799 O O . TRP A 1 96 ? -14.902 3.567 7.267 1.00 95.06 96 TRP A O 1
ATOM 809 N N . PRO A 1 97 ? -15.279 1.370 7.239 1.00 92.75 97 PRO A N 1
ATOM 810 C CA . PRO A 1 97 ? -15.658 1.365 5.819 1.00 92.75 97 PRO A CA 1
ATOM 811 C C . PRO A 1 97 ? -16.759 2.382 5.476 1.00 92.75 97 PRO A C 1
ATOM 813 O O . PRO A 1 97 ? -16.772 2.965 4.390 1.00 92.75 97 PRO A O 1
ATOM 816 N N . GLN A 1 98 ? -17.670 2.621 6.421 1.00 92.56 98 GLN A N 1
ATOM 817 C CA . GLN A 1 98 ? -18.772 3.571 6.317 1.00 92.56 98 GLN A CA 1
ATOM 818 C C . GLN A 1 98 ? -18.293 5.027 6.222 1.00 92.56 98 GLN A C 1
ATOM 820 O O . GLN A 1 98 ? -19.064 5.879 5.780 1.00 92.56 98 GLN A O 1
ATOM 825 N N . ASP A 1 99 ? -17.046 5.337 6.581 1.00 92.56 99 ASP A N 1
ATOM 826 C CA . ASP A 1 99 ? -16.457 6.662 6.373 1.00 92.56 99 ASP A CA 1
ATOM 827 C C . ASP A 1 99 ? -16.162 6.955 4.905 1.00 92.56 99 ASP A C 1
ATOM 829 O O . ASP A 1 99 ? -16.218 8.116 4.496 1.00 92.56 99 ASP A O 1
ATOM 833 N N . PHE A 1 100 ? -15.912 5.911 4.114 1.00 91.00 100 PHE A N 1
ATOM 834 C CA . PHE A 1 100 ? -15.490 6.009 2.716 1.00 91.00 100 PHE A CA 1
ATOM 835 C C . PHE A 1 100 ? -16.584 5.598 1.738 1.00 91.00 100 PHE A C 1
ATOM 837 O O . PHE A 1 100 ? -16.562 6.019 0.585 1.00 91.00 100 PHE A O 1
ATOM 844 N N . ILE A 1 101 ? -17.536 4.766 2.165 1.00 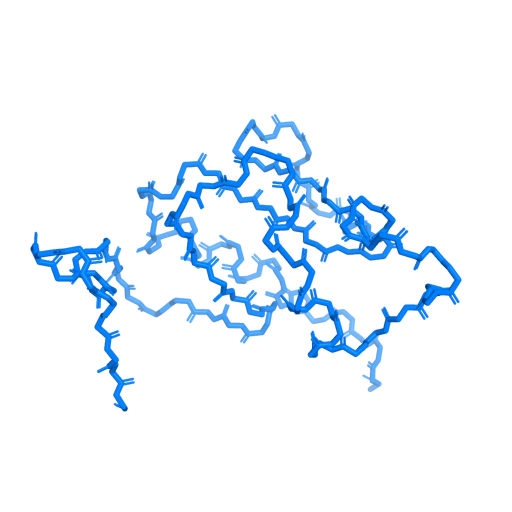90.31 101 ILE A N 1
ATOM 845 C CA . ILE A 1 101 ? -18.538 4.170 1.280 1.00 90.31 101 ILE A CA 1
ATOM 846 C C . ILE A 1 101 ? -19.944 4.428 1.828 1.00 90.31 101 ILE A C 1
ATOM 848 O O . ILE A 1 101 ? -20.236 4.266 3.013 1.00 90.31 101 ILE A O 1
ATOM 852 N N . THR A 1 102 ? -20.840 4.864 0.949 1.00 88.62 102 THR A N 1
ATOM 853 C CA . THR A 1 102 ? -22.270 5.017 1.243 1.00 88.62 102 THR A CA 1
ATOM 854 C C . THR A 1 102 ? -22.968 3.660 1.336 1.00 88.62 102 THR A C 1
ATOM 856 O O . THR A 1 102 ? -22.493 2.663 0.799 1.00 88.62 102 THR A O 1
ATOM 859 N N . HIS A 1 103 ? -24.162 3.612 1.936 1.00 83.56 103 HIS A N 1
ATOM 860 C CA . HIS A 1 103 ? -24.958 2.377 1.961 1.00 83.56 103 HIS A CA 1
ATOM 861 C C . HIS A 1 103 ? -25.307 1.859 0.549 1.00 83.56 103 HIS A C 1
ATOM 863 O O . HIS A 1 103 ? -25.466 0.661 0.350 1.00 83.56 103 HIS A O 1
ATOM 869 N N . ARG A 1 104 ? -25.352 2.753 -0.452 1.00 86.00 104 ARG A N 1
ATOM 870 C CA . ARG A 1 104 ? -25.567 2.417 -1.870 1.00 86.00 104 ARG A CA 1
ATOM 871 C C . ARG A 1 104 ? -24.291 1.975 -2.604 1.00 86.00 104 ARG A C 1
ATOM 873 O O . ARG A 1 104 ? -24.343 1.713 -3.798 1.00 86.00 104 ARG A O 1
ATOM 880 N N . GLY A 1 105 ? -23.149 1.905 -1.919 1.00 81.56 105 GLY A N 1
ATOM 881 C CA . GLY A 1 105 ? -21.880 1.441 -2.484 1.00 81.56 105 GLY A CA 1
ATOM 882 C C . GLY A 1 105 ? -21.033 2.509 -3.182 1.00 81.56 105 GLY A C 1
ATOM 883 O O . GLY A 1 105 ? -19.908 2.206 -3.564 1.00 81.56 105 GLY A O 1
ATOM 884 N N . SER A 1 106 ? -21.516 3.748 -3.308 1.00 85.62 106 SER A N 1
ATOM 885 C CA . SER A 1 106 ? -20.755 4.868 -3.882 1.00 85.62 106 SER A CA 1
ATOM 886 C C . SER A 1 106 ? -19.711 5.411 -2.903 1.00 85.62 106 SER A C 1
ATOM 888 O O . SER A 1 106 ? -19.960 5.428 -1.693 1.00 85.62 106 SER A O 1
ATOM 890 N N . GLN A 1 107 ? -18.583 5.898 -3.427 1.00 88.19 107 GLN A N 1
ATOM 891 C CA . GLN A 1 107 ? -17.540 6.568 -2.647 1.00 88.19 107 GLN A CA 1
ATOM 892 C C . GLN A 1 107 ? -18.061 7.880 -2.041 1.00 88.19 107 GLN A C 1
ATOM 894 O O . GLN A 1 107 ? -18.738 8.664 -2.706 1.00 88.19 107 GLN A O 1
ATOM 899 N N . LYS A 1 108 ? -17.731 8.124 -0.773 1.00 87.94 108 LYS A N 1
ATOM 900 C CA . LYS A 1 108 ? -17.903 9.414 -0.108 1.00 87.94 108 LYS A CA 1
ATOM 901 C C . LYS A 1 108 ? -16.686 10.278 -0.421 1.00 87.94 108 LYS A C 1
ATOM 903 O O . LYS A 1 108 ? -15.565 9.901 -0.093 1.00 87.94 108 LYS A O 1
ATOM 908 N N . VAL A 1 109 ? -16.913 11.433 -1.034 1.00 76.44 109 VAL A N 1
ATOM 909 C CA . VAL A 1 109 ? -15.883 12.463 -1.191 1.00 76.44 109 VAL A CA 1
ATOM 910 C C . VAL A 1 109 ? -15.980 13.373 0.029 1.00 76.44 109 VAL A C 1
ATOM 912 O O . VAL A 1 109 ? -17.003 14.026 0.229 1.00 76.44 109 VAL A O 1
ATOM 915 N N . LYS A 1 110 ? -14.955 13.350 0.883 1.00 66.31 110 LYS A N 1
ATOM 916 C CA . LYS A 1 110 ? -14.782 14.319 1.970 1.00 66.31 110 LYS A CA 1
ATOM 917 C C . LYS A 1 110 ? -13.775 15.360 1.465 1.00 66.31 110 LYS A C 1
ATOM 919 O O . LYS A 1 110 ? -12.696 14.962 1.029 1.00 66.31 110 LYS A O 1
ATOM 924 N N . PHE A 1 111 ? -14.181 16.628 1.433 1.00 43.75 111 PHE A N 1
ATOM 925 C CA . PHE A 1 111 ? -13.314 17.768 1.117 1.00 43.75 111 PHE A CA 1
ATOM 926 C C . PHE A 1 111 ? -12.597 18.247 2.376 1.00 43.75 111 PHE A C 1
ATOM 928 O O . PHE A 1 111 ? -13.211 18.122 3.463 1.00 43.75 111 PHE A O 1
#

InterPro domains:
  IPR021520 Stealth protein CR2, conserved region 2 [PF11380] (2-108)
  IPR047141 Stealth family [PTHR24045] (1-110)

Radius of gyration: 15.08 Å; chains: 1; bounding box: 45×31×36 Å

Organism: NCBI:txid38151

pLDDT: mean 91.52, std 10.54, range [43.75, 98.25]

Secondary structure (DSSP, 8-state):
-TT----HHHHHHHHHHHH-TT---EEEEESS---TT--TT-TTEEEEEHHHH-S-GGG-S---HHHHHTTGGGSTT--SS-----TT----S---HHHHB-TTSPBP---

Sequence (111 aa):
SRFEDKEELRYSLRSLEKYAPWVRKVYIVTNGQIPYWLDLSNPRLTIVTHNTIFSNTSHLPTFSSPAIETHIHRIPGLSDKFLYINDDIFFGQDIWPQDFITHRGSQKVKF